Protein AF-A0A2M8KD51-F1 (afdb_monomer)

Solvent-accessible surface area (backbone atoms only — not comparable to full-atom values): 5975 Å² total; per-residue (Å²): 131,91,52,70,52,71,48,78,51,74,42,70,46,97,92,58,55,75,34,37,40,42,36,44,34,29,84,79,43,75,51,56,76,72,51,52,60,60,57,50,71,52,29,46,73,95,50,60,40,84,36,72,55,75,96,26,49,41,33,31,27,36,33,63,68,100,78,33,21,39,35,40,39,30,43,56,95,42,17,50,37,35,41,31,20,37,60,68,41,74,66,32,42,51,52,41,52,55,53,53,73,67,54,73,79,86,130

Secondary structure (DSSP, 8-state):
----EEEEEEEEETTEEEEEEEEEE-TT----HHHHHHHHTTB-GGG-EEEEETTEEEEEEEE-STT-EEEEEEEETTEEEEEEEES--HHHHHHHHHHHHH-----

Sequence (107 aa):
SEIAVNFYIEDGSAENPTYQLYVVFQPNRTITDDGLELIKKEIEPDTIKEATVGDYKGFEGLVVGPKARYQTLIIKEGKPLSFSTWPPTEENKAITDQILSTVSFDK

Foldseek 3Di:
DFDKDWDWDFDDDPVDTPKIKIKIWGPPDFDDPVNLVVVCVQFDVVFWDWDDQANWTHTWGWGDDPQTWTKDWTQDVRIIIIITMPDHDPVRVVVRVVVSVVDDDDD

Organism: NCBI:txid1974812

pLDDT: mean 85.51, std 9.19, range [48.62, 95.75]

Structure (mmCIF, N/CA/C/O backbone):
data_AF-A0A2M8KD51-F1
#
_entry.id   AF-A0A2M8KD51-F1
#
loop_
_atom_site.group_PDB
_atom_site.id
_atom_site.type_symbol
_atom_site.label_atom_id
_atom_site.label_alt_id
_atom_site.label_comp_id
_atom_site.label_asym_id
_atom_site.label_entity_id
_atom_site.label_seq_id
_atom_site.pdbx_PDB_ins_code
_atom_site.Ca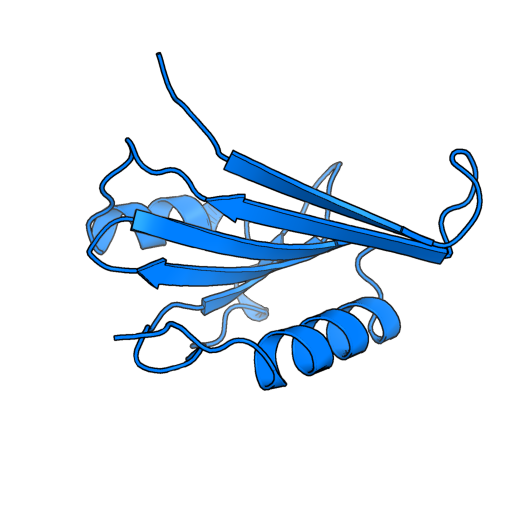rtn_x
_atom_site.Cartn_y
_atom_site.Cartn_z
_atom_site.occupancy
_atom_site.B_iso_or_equiv
_atom_site.auth_seq_id
_atom_site.auth_comp_id
_atom_site.auth_asym_id
_atom_site.auth_atom_id
_atom_site.pdbx_PDB_model_num
ATOM 1 N N . SER A 1 1 ? -10.321 21.198 7.013 1.00 48.62 1 SER A N 1
ATOM 2 C CA . SER A 1 1 ? -9.087 20.907 6.261 1.00 48.62 1 SER A CA 1
ATOM 3 C C . SER A 1 1 ? -8.776 19.433 6.422 1.00 48.62 1 SER A C 1
ATOM 5 O O . SER A 1 1 ? -8.874 18.916 7.532 1.00 48.62 1 SER A O 1
ATOM 7 N N . GLU A 1 2 ? -8.463 18.736 5.334 1.00 56.59 2 GLU A N 1
ATOM 8 C CA . GLU A 1 2 ? -7.929 17.376 5.425 1.00 56.59 2 GLU A CA 1
ATOM 9 C C . GLU A 1 2 ? -6.473 17.471 5.892 1.00 56.59 2 GLU A C 1
ATOM 11 O O . GLU A 1 2 ? -5.669 18.174 5.284 1.00 56.59 2 GLU A O 1
ATOM 16 N N . ILE A 1 3 ? -6.153 16.833 7.018 1.00 64.69 3 ILE A N 1
ATOM 17 C CA . ILE A 1 3 ? -4.776 16.707 7.501 1.00 64.69 3 ILE A CA 1
ATOM 18 C C . ILE A 1 3 ? -4.327 15.299 7.131 1.00 64.69 3 ILE A C 1
ATOM 20 O O . ILE A 1 3 ? -4.968 14.328 7.537 1.00 64.69 3 ILE A O 1
ATOM 24 N N . ALA A 1 4 ? -3.241 15.208 6.369 1.00 72.81 4 ALA A N 1
ATOM 25 C CA . ALA A 1 4 ? -2.512 13.974 6.127 1.00 72.81 4 ALA A CA 1
ATOM 26 C C . ALA A 1 4 ? -1.121 14.109 6.751 1.00 72.81 4 ALA A C 1
ATOM 28 O O . ALA A 1 4 ? -0.430 15.104 6.527 1.00 72.81 4 ALA A O 1
ATOM 29 N N . VAL A 1 5 ? -0.729 13.120 7.54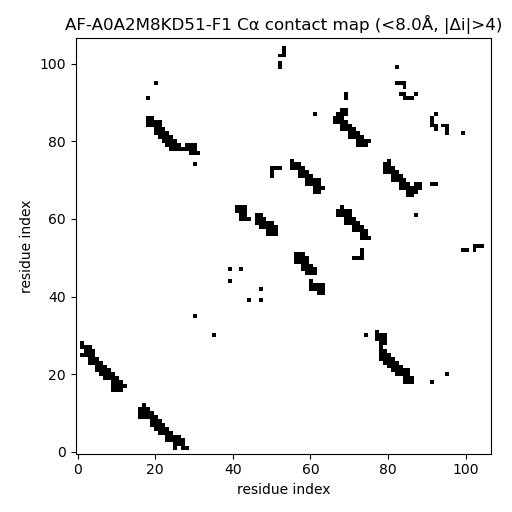9 1.00 79.06 5 VAL A N 1
ATOM 30 C CA . VAL A 1 5 ? 0.644 12.968 8.029 1.00 79.06 5 VAL A CA 1
ATOM 31 C C . VAL A 1 5 ? 1.359 12.080 7.023 1.00 79.06 5 VAL A C 1
ATOM 33 O O . VAL A 1 5 ? 0.943 10.943 6.803 1.00 79.06 5 VAL A O 1
ATOM 36 N N . ASN A 1 6 ? 2.408 12.614 6.401 1.00 80.81 6 ASN A N 1
ATOM 37 C CA . ASN A 1 6 ? 3.200 11.904 5.405 1.00 80.81 6 ASN A CA 1
ATOM 38 C C . ASN A 1 6 ? 4.613 11.694 5.945 1.00 80.81 6 ASN A C 1
ATOM 40 O O . ASN A 1 6 ? 5.269 12.665 6.320 1.00 80.81 6 ASN A O 1
ATOM 44 N N . PHE A 1 7 ? 5.083 10.451 5.945 1.00 82.19 7 PHE A N 1
ATOM 45 C CA . PHE A 1 7 ? 6.502 10.146 6.080 1.00 82.19 7 PHE A CA 1
ATOM 46 C C . PHE A 1 7 ? 7.060 9.835 4.699 1.00 82.19 7 PHE A C 1
ATOM 48 O O . PHE A 1 7 ? 6.443 9.102 3.921 1.00 82.19 7 PHE A O 1
ATOM 55 N N . TYR A 1 8 ? 8.211 10.427 4.409 1.00 82.44 8 TYR A N 1
ATOM 56 C CA . TYR A 1 8 ? 8.901 10.302 3.138 1.00 82.44 8 TYR A CA 1
ATOM 57 C C . TYR A 1 8 ? 10.353 9.926 3.396 1.00 82.44 8 TYR A C 1
ATOM 59 O O . TYR A 1 8 ? 11.028 10.592 4.183 1.00 82.44 8 TYR A O 1
ATOM 67 N N . ILE A 1 9 ? 10.807 8.855 2.752 1.00 79.62 9 ILE A N 1
ATOM 68 C CA . ILE A 1 9 ? 12.209 8.439 2.744 1.00 79.62 9 ILE A CA 1
ATOM 69 C C . ILE A 1 9 ? 12.586 8.197 1.291 1.00 79.62 9 ILE A C 1
ATOM 71 O O . ILE A 1 9 ? 11.858 7.517 0.573 1.00 79.62 9 ILE A O 1
ATOM 75 N N . GLU A 1 10 ? 13.714 8.744 0.864 1.00 83.00 10 GLU A N 1
ATOM 76 C CA . GLU A 1 10 ? 14.253 8.527 -0.473 1.00 83.00 10 GLU A CA 1
ATOM 77 C C . GLU A 1 10 ? 15.672 7.981 -0.396 1.00 83.00 10 GLU A C 1
ATOM 79 O O . GLU A 1 10 ? 16.440 8.339 0.499 1.00 83.00 10 GLU A O 1
ATOM 84 N N . ASP A 1 11 ? 16.000 7.127 -1.356 1.00 79.06 11 ASP A N 1
ATOM 85 C CA . ASP A 1 11 ? 17.366 6.744 -1.683 1.00 79.06 11 ASP A CA 1
ATOM 86 C C . ASP A 1 11 ? 17.617 7.019 -3.169 1.00 79.06 11 ASP A C 1
ATOM 88 O O . ASP A 1 11 ? 16.723 6.848 -4.002 1.00 79.06 11 ASP A O 1
ATOM 92 N N . GLY A 1 12 ? 18.833 7.441 -3.505 1.00 76.31 12 GLY A N 1
ATOM 93 C CA . GLY A 1 12 ? 19.203 7.899 -4.846 1.00 76.31 12 GLY A CA 1
ATOM 94 C C . GLY A 1 12 ? 19.073 9.415 -5.036 1.00 76.31 12 GLY A C 1
ATOM 95 O O . GLY A 1 12 ? 18.924 10.173 -4.078 1.00 76.31 12 GLY A O 1
ATOM 96 N N . SER A 1 13 ? 19.203 9.886 -6.280 1.00 74.50 13 SER A N 1
ATOM 97 C CA . SER A 1 13 ? 19.103 11.319 -6.585 1.00 74.50 13 SER A CA 1
ATOM 98 C C . SER A 1 13 ? 17.651 11.731 -6.823 1.00 74.50 13 SER A C 1
ATOM 100 O O . SER A 1 13 ? 16.830 10.923 -7.243 1.00 74.50 13 SER A O 1
ATOM 102 N N . ALA A 1 14 ? 17.328 13.013 -6.632 1.00 65.38 14 ALA A N 1
ATOM 103 C CA . ALA A 1 14 ? 15.977 13.525 -6.886 1.00 65.38 14 ALA A CA 1
ATOM 104 C C . ALA A 1 14 ? 15.500 13.302 -8.340 1.00 65.38 14 ALA A C 1
ATOM 106 O O . ALA A 1 14 ? 14.303 13.183 -8.589 1.00 65.38 14 ALA A O 1
ATOM 107 N N . GLU A 1 15 ? 16.434 13.244 -9.295 1.00 75.00 15 GLU A N 1
ATOM 108 C CA . GLU A 1 15 ? 16.158 13.023 -10.722 1.00 75.00 15 GLU A CA 1
ATOM 109 C C . GLU A 1 15 ? 16.112 11.531 -11.101 1.00 75.00 15 GLU A C 1
ATOM 111 O O . GLU A 1 15 ? 15.479 11.180 -12.092 1.00 75.00 15 GLU A O 1
ATOM 116 N N . ASN A 1 16 ? 16.766 10.663 -10.320 1.00 70.62 16 ASN A N 1
ATOM 117 C CA . ASN A 1 16 ? 16.804 9.208 -10.488 1.00 70.62 16 ASN A CA 1
ATOM 118 C C . ASN A 1 16 ? 16.836 8.534 -9.104 1.00 70.62 16 ASN A C 1
ATOM 120 O O . ASN A 1 16 ? 17.909 8.136 -8.629 1.00 70.62 16 ASN A O 1
ATOM 124 N N . PRO A 1 17 ? 15.682 8.428 -8.426 1.00 69.62 17 PRO A N 1
ATOM 125 C CA . PRO A 1 17 ? 15.617 7.755 -7.140 1.00 69.62 17 PRO A CA 1
ATOM 126 C C . PRO A 1 17 ? 15.785 6.247 -7.335 1.00 69.62 17 PRO A C 1
ATOM 128 O O . PRO A 1 17 ? 15.154 5.653 -8.211 1.00 69.62 17 PRO A O 1
ATOM 131 N N . THR A 1 18 ? 16.599 5.623 -6.485 1.00 76.75 18 THR A N 1
ATOM 132 C CA . THR A 1 18 ? 16.613 4.167 -6.306 1.00 76.75 18 THR A CA 1
ATOM 133 C C . THR A 1 18 ? 15.239 3.729 -5.810 1.00 76.75 18 THR A C 1
ATOM 135 O O . THR A 1 18 ? 14.624 2.823 -6.370 1.00 76.75 18 THR A O 1
ATO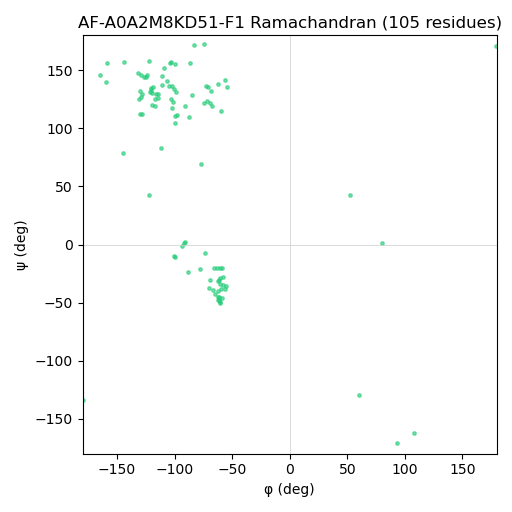M 138 N N . TYR A 1 19 ? 14.726 4.429 -4.793 1.00 76.25 19 TYR A N 1
ATOM 139 C CA . TYR A 1 19 ? 13.365 4.258 -4.318 1.00 76.25 19 TYR A CA 1
ATOM 140 C C . TYR A 1 19 ? 12.867 5.473 -3.532 1.00 76.25 19 TYR A C 1
ATOM 142 O O . TYR A 1 19 ? 13.640 6.230 -2.944 1.00 76.25 19 TYR A O 1
ATOM 150 N N . GLN A 1 20 ? 11.545 5.629 -3.494 1.00 84.50 20 GLN A N 1
ATOM 151 C CA . GLN A 1 20 ? 10.856 6.613 -2.661 1.00 84.50 20 GLN A CA 1
ATOM 152 C C . GLN A 1 20 ? 9.765 5.923 -1.846 1.00 84.50 20 GLN A C 1
ATOM 154 O O . GLN A 1 20 ? 8.776 5.454 -2.410 1.00 84.50 20 GLN A O 1
ATOM 159 N N . LEU A 1 21 ? 9.941 5.854 -0.528 1.00 85.38 21 LEU A N 1
ATOM 160 C CA . LEU A 1 21 ? 8.946 5.355 0.412 1.00 85.38 21 LEU A CA 1
ATOM 161 C C . LEU A 1 21 ? 7.979 6.473 0.792 1.00 85.38 21 LEU A C 1
ATOM 163 O O . LEU A 1 21 ? 8.378 7.525 1.294 1.00 85.38 21 LEU A O 1
ATOM 167 N N . TYR A 1 22 ? 6.695 6.176 0.656 1.00 86.88 22 TYR A N 1
ATOM 168 C CA . TYR A 1 22 ? 5.603 6.997 1.148 1.00 86.88 22 TYR A CA 1
ATOM 169 C C . TYR A 1 22 ? 4.816 6.233 2.206 1.00 86.88 22 TYR A C 1
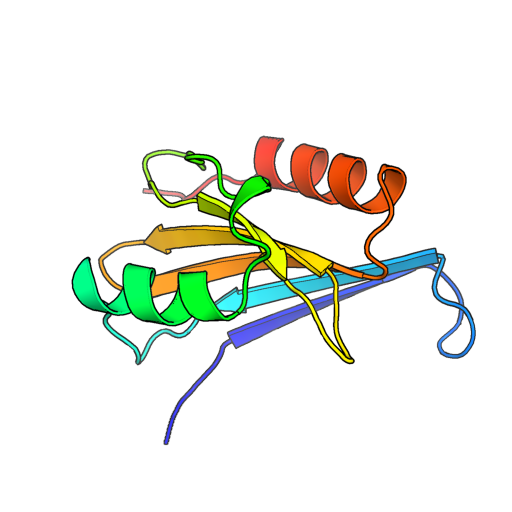ATOM 171 O O . TYR A 1 22 ? 4.294 5.146 1.941 1.00 86.88 22 TYR A O 1
ATOM 179 N N . VAL A 1 23 ? 4.674 6.840 3.383 1.00 87.31 23 VAL A N 1
ATOM 180 C CA . VAL A 1 23 ? 3.718 6.409 4.406 1.0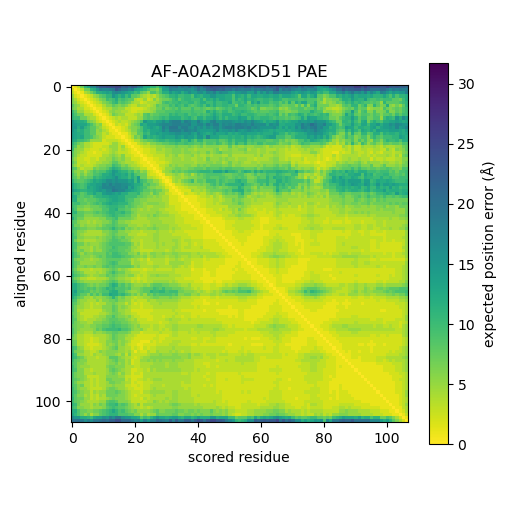0 87.31 23 VAL A CA 1
ATOM 181 C C . VAL A 1 23 ? 2.722 7.531 4.625 1.00 87.31 23 VAL A C 1
ATOM 183 O O . VAL A 1 23 ? 3.107 8.635 5.002 1.00 87.31 23 VAL A O 1
ATOM 186 N N . VAL A 1 24 ? 1.443 7.261 4.382 1.00 86.19 24 VAL A N 1
ATOM 187 C CA . VAL A 1 24 ? 0.378 8.267 4.450 1.00 86.19 24 VAL A CA 1
ATOM 188 C C . VAL A 1 24 ? -0.641 7.851 5.494 1.00 86.19 24 VAL A C 1
ATOM 190 O O . VAL A 1 24 ? -1.281 6.810 5.358 1.00 86.19 24 VAL A O 1
ATOM 193 N N . PHE A 1 25 ? -0.819 8.690 6.508 1.00 84.69 25 PHE A N 1
ATOM 194 C CA . PHE A 1 25 ? -1.838 8.546 7.539 1.00 84.69 25 PHE A CA 1
ATOM 195 C C . PHE A 1 25 ? -2.822 9.712 7.468 1.00 84.69 25 PHE A C 1
ATOM 197 O O . PHE A 1 25 ? -2.409 10.872 7.477 1.00 84.69 25 PHE A O 1
ATOM 204 N N . GLN A 1 26 ? -4.126 9.435 7.432 1.00 82.31 26 GLN A N 1
ATOM 205 C CA . GLN A 1 26 ? -5.154 10.485 7.378 1.00 82.31 26 GLN A CA 1
ATOM 206 C C . GLN A 1 26 ? -5.950 10.523 8.696 1.00 82.31 26 GLN A C 1
ATOM 208 O O . GLN A 1 26 ? -7.030 9.938 8.772 1.00 82.31 26 GLN A O 1
ATOM 213 N N . PRO A 1 27 ? -5.457 11.206 9.752 1.00 76.25 27 PRO A N 1
ATOM 214 C CA . PRO A 1 27 ? -6.055 11.167 11.092 1.00 76.25 27 PRO A CA 1
ATOM 215 C C . PRO A 1 27 ? -7.497 11.677 11.165 1.00 76.25 27 PRO A C 1
ATOM 217 O O . PRO A 1 27 ? -8.252 11.241 12.034 1.00 76.25 27 PRO A O 1
ATOM 220 N N . ASN A 1 28 ? -7.863 12.598 10.270 1.00 79.62 28 ASN A N 1
ATOM 221 C CA . ASN A 1 28 ? -9.183 13.232 10.235 1.00 79.62 28 ASN A CA 1
ATOM 222 C C . ASN A 1 28 ? -10.157 12.522 9.290 1.00 79.62 28 ASN A C 1
ATOM 224 O O . ASN A 1 28 ? -11.305 12.946 9.168 1.00 79.62 28 ASN A O 1
ATOM 228 N N . ARG A 1 29 ? -9.707 11.465 8.605 1.00 77.88 29 ARG A N 1
ATOM 229 C CA . ARG A 1 29 ? -10.554 10.659 7.738 1.00 77.88 29 ARG A CA 1
ATOM 230 C C . ARG A 1 29 ? -10.902 9.373 8.466 1.00 77.88 29 ARG A C 1
ATOM 232 O O . ARG A 1 29 ? -10.025 8.575 8.779 1.00 77.88 29 ARG A O 1
ATOM 239 N N . THR A 1 30 ? -12.191 9.184 8.714 1.00 82.19 30 THR A N 1
ATOM 240 C CA . THR A 1 30 ? -12.724 7.886 9.127 1.00 82.19 30 THR A CA 1
ATOM 241 C C . THR A 1 30 ? -13.303 7.213 7.893 1.00 82.19 30 THR A C 1
ATOM 243 O O . THR A 1 30 ? -14.029 7.854 7.134 1.00 82.19 30 THR A O 1
ATOM 246 N N . ILE A 1 31 ? -12.951 5.957 7.661 1.00 79.38 31 ILE A N 1
ATOM 247 C CA . ILE A 1 31 ? -13.415 5.184 6.516 1.00 79.38 31 ILE A CA 1
ATOM 248 C C . ILE A 1 31 ? -14.171 3.967 7.042 1.00 79.38 31 ILE A C 1
ATOM 250 O O . ILE A 1 31 ? -13.693 3.268 7.933 1.00 79.38 31 ILE A O 1
ATOM 254 N N . THR A 1 32 ? -15.367 3.755 6.501 1.00 73.00 32 THR A N 1
ATOM 255 C CA . THR A 1 32 ? -16.146 2.522 6.652 1.00 73.00 32 THR A CA 1
ATOM 256 C C . THR A 1 32 ? -15.675 1.478 5.638 1.00 73.00 32 THR A C 1
ATOM 258 O O . THR A 1 32 ? -14.928 1.801 4.716 1.00 73.00 32 THR A O 1
ATOM 261 N N . ASP A 1 33 ? -16.152 0.241 5.737 1.00 68.88 33 ASP A N 1
ATOM 262 C CA . ASP A 1 33 ? -15.846 -0.786 4.730 1.00 68.88 33 ASP A CA 1
ATOM 263 C C . ASP A 1 33 ? -16.233 -0.333 3.302 1.00 68.88 33 ASP A C 1
ATOM 265 O O . ASP A 1 33 ? -15.475 -0.534 2.357 1.00 68.88 33 ASP A O 1
ATOM 269 N N . ASP A 1 34 ? -17.324 0.424 3.141 1.00 73.00 34 ASP A N 1
ATOM 270 C CA . ASP A 1 34 ? -17.719 1.010 1.846 1.00 73.00 34 ASP A CA 1
ATOM 271 C C . ASP A 1 34 ? -16.677 1.989 1.275 1.00 73.00 34 ASP A C 1
ATOM 273 O O . ASP A 1 34 ? -16.528 2.143 0.060 1.00 73.00 34 ASP A O 1
ATOM 277 N N . GLY A 1 35 ? -15.937 2.680 2.142 1.00 73.62 35 GLY A N 1
ATOM 278 C CA . GLY A 1 35 ? -14.892 3.596 1.708 1.00 73.62 35 GLY A CA 1
ATOM 279 C C . GLY A 1 35 ? -13.597 2.888 1.294 1.00 73.62 35 GLY A C 1
ATOM 280 O O . GLY A 1 35 ? -12.848 3.462 0.504 1.00 73.62 35 GLY A O 1
ATOM 281 N N . LEU A 1 36 ? -13.351 1.647 1.740 1.00 76.25 36 LEU A N 1
ATOM 282 C CA . LEU A 1 36 ? -12.293 0.787 1.182 1.00 76.25 36 LEU A CA 1
ATOM 283 C C . LEU A 1 36 ? -12.596 0.423 -0.270 1.00 76.25 36 LEU A C 1
ATOM 285 O O . LEU A 1 36 ? -11.706 0.495 -1.116 1.00 76.25 36 LEU A O 1
ATOM 289 N N . GLU A 1 37 ? -13.852 0.092 -0.573 1.00 80.94 37 GLU A N 1
ATOM 290 C CA . GLU A 1 37 ? -14.284 -0.251 -1.932 1.00 80.94 37 GLU A CA 1
ATOM 291 C C . GLU A 1 37 ? -14.116 0.918 -2.910 1.00 80.94 37 GLU A C 1
ATOM 293 O O . GLU A 1 37 ? -13.797 0.717 -4.081 1.00 80.94 37 GLU A O 1
ATOM 298 N N . LEU A 1 38 ? -14.253 2.163 -2.439 1.00 79.81 38 LEU A N 1
ATOM 299 C CA . LEU A 1 38 ? -13.941 3.341 -3.253 1.00 79.81 38 LEU A CA 1
ATOM 300 C C . LEU A 1 38 ? -12.450 3.448 -3.581 1.00 79.81 38 LEU A C 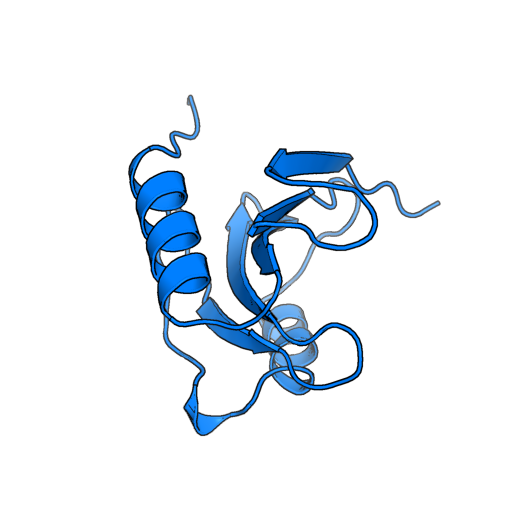1
ATOM 302 O O . LEU A 1 38 ? -12.117 3.813 -4.705 1.00 79.81 38 LEU A O 1
ATOM 306 N N . ILE A 1 39 ? -11.567 3.122 -2.636 1.00 81.56 39 ILE A N 1
ATOM 307 C CA . ILE A 1 39 ? -10.115 3.180 -2.856 1.00 81.56 39 ILE A CA 1
ATOM 308 C C . ILE A 1 39 ? -9.675 2.070 -3.817 1.00 81.56 39 ILE A C 1
ATOM 310 O O . ILE A 1 39 ? -8.844 2.308 -4.690 1.00 81.56 39 ILE A O 1
ATOM 314 N N . LYS A 1 40 ? -10.286 0.882 -3.729 1.00 86.88 40 LYS A N 1
ATOM 315 C CA . LYS A 1 40 ? -10.015 -0.236 -4.646 1.00 86.88 40 LYS A CA 1
ATOM 316 C C . LYS A 1 40 ? -10.282 0.096 -6.120 1.00 86.88 40 LYS A C 1
ATOM 318 O O . LYS A 1 40 ? -9.712 -0.556 -6.983 1.00 86.88 40 LYS A O 1
ATOM 323 N N . LYS A 1 41 ? -11.083 1.124 -6.435 1.00 86.94 41 LYS A N 1
ATOM 324 C CA . LYS A 1 41 ? -11.328 1.562 -7.826 1.00 86.94 41 LYS A CA 1
ATOM 325 C C . LYS A 1 41 ? -10.093 2.132 -8.524 1.00 86.94 41 LYS A C 1
ATOM 327 O O . LYS A 1 41 ? -10.082 2.202 -9.747 1.00 86.94 41 LYS A O 1
ATOM 332 N N . GLU A 1 42 ? -9.088 2.568 -7.768 1.00 87.38 42 GLU A N 1
ATOM 333 C CA . GLU A 1 42 ? -7.817 3.078 -8.306 1.00 87.38 42 GLU A CA 1
ATOM 334 C C . GLU A 1 42 ? -6.749 1.976 -8.441 1.00 87.38 42 GLU A C 1
ATOM 336 O O . GLU A 1 42 ? -5.617 2.247 -8.850 1.00 87.38 42 GLU A O 1
ATOM 341 N N . ILE A 1 43 ? -7.103 0.737 -8.087 1.00 93.00 43 ILE A N 1
ATOM 342 C CA . ILE A 1 43 ? -6.224 -0.430 -8.067 1.00 93.00 43 ILE A CA 1
ATOM 343 C C . ILE A 1 43 ? -6.566 -1.340 -9.244 1.00 93.00 43 ILE A C 1
ATOM 345 O O . ILE A 1 43 ? -7.738 -1.544 -9.554 1.00 93.00 43 ILE A O 1
ATOM 349 N N . GLU A 1 44 ? -5.546 -1.918 -9.876 1.00 94.94 44 GLU A N 1
ATOM 350 C CA . GLU A 1 44 ? -5.727 -2.975 -10.869 1.00 94.94 44 GLU A CA 1
ATOM 351 C C . GLU A 1 44 ? -6.441 -4.174 -10.209 1.00 94.94 44 GLU A C 1
ATOM 353 O O . GLU A 1 44 ? -5.858 -4.784 -9.301 1.00 94.94 44 GLU A O 1
ATOM 358 N N . PRO A 1 45 ? -7.679 -4.527 -10.613 1.00 93.38 45 PRO A N 1
ATOM 359 C CA . PRO A 1 45 ? -8.527 -5.451 -9.857 1.00 93.38 45 PRO A CA 1
ATOM 360 C C . PRO A 1 45 ? -7.892 -6.818 -9.597 1.00 93.38 45 PRO A C 1
ATOM 362 O O . PRO A 1 45 ? -8.005 -7.349 -8.493 1.00 93.38 45 PRO A O 1
ATOM 365 N N . ASP A 1 46 ? -7.154 -7.344 -10.575 1.00 95.75 46 ASP A N 1
ATOM 366 C CA . ASP A 1 46 ? -6.527 -8.670 -10.505 1.00 95.75 46 ASP A CA 1
ATOM 367 C C . ASP A 1 46 ? -5.311 -8.720 -9.562 1.00 95.75 46 ASP A C 1
ATOM 369 O O . ASP A 1 46 ? -4.758 -9.787 -9.290 1.00 95.75 46 ASP A O 1
ATOM 373 N N . THR A 1 47 ? -4.885 -7.567 -9.043 1.00 94.94 47 THR A N 1
ATOM 374 C CA . THR A 1 47 ? -3.763 -7.461 -8.102 1.00 94.94 47 THR A CA 1
ATOM 375 C C . THR A 1 47 ? -4.202 -7.319 -6.650 1.00 94.94 47 THR A C 1
ATOM 377 O O . THR A 1 47 ? -3.356 -7.417 -5.761 1.00 94.94 47 THR A O 1
ATOM 380 N N . ILE A 1 48 ? -5.499 -7.102 -6.397 1.00 95.44 48 ILE A N 1
ATOM 381 C CA . ILE A 1 48 ? -6.028 -6.878 -5.051 1.00 95.44 48 ILE A CA 1
ATOM 382 C C . ILE A 1 48 ? -5.935 -8.173 -4.241 1.00 95.44 48 ILE A C 1
ATOM 384 O O . ILE A 1 48 ? -6.532 -9.190 -4.594 1.00 95.44 48 ILE A O 1
ATOM 388 N N . LYS A 1 49 ? -5.232 -8.119 -3.109 1.00 95.06 49 LYS A N 1
ATOM 389 C CA . LYS A 1 49 ? -5.149 -9.213 -2.133 1.00 95.06 49 LYS A CA 1
ATOM 390 C C . LYS A 1 49 ? -5.390 -8.683 -0.732 1.00 95.06 49 LYS A C 1
ATOM 392 O O . LYS A 1 49 ? -5.035 -7.549 -0.429 1.00 95.06 49 LYS A O 1
ATOM 397 N N . GLU A 1 50 ? -5.986 -9.496 0.134 1.00 93.62 50 GLU A N 1
ATOM 398 C CA . GLU A 1 50 ? -6.100 -9.143 1.550 1.00 93.62 50 GLU A CA 1
ATOM 399 C C . GLU A 1 50 ? -4.709 -9.003 2.177 1.00 93.62 50 GLU A C 1
ATOM 401 O O . GLU A 1 50 ? -3.819 -9.816 1.929 1.00 93.62 50 GLU A O 1
ATOM 406 N N . ALA A 1 51 ? -4.537 -7.980 3.011 1.00 92.69 51 ALA A N 1
ATOM 407 C CA . ALA A 1 51 ? -3.297 -7.723 3.727 1.00 92.69 51 ALA A CA 1
ATOM 408 C C . ALA A 1 51 ? -3.572 -7.530 5.218 1.00 92.69 51 ALA A C 1
ATOM 410 O O . ALA A 1 51 ? -4.605 -6.986 5.619 1.00 92.69 51 ALA A O 1
ATOM 411 N N . THR A 1 52 ? -2.625 -7.972 6.043 1.00 92.38 52 THR A N 1
ATOM 412 C CA . THR A 1 52 ? -2.632 -7.757 7.493 1.00 92.38 52 THR A CA 1
ATOM 413 C C . THR A 1 52 ? -1.290 -7.170 7.908 1.00 92.38 52 THR A C 1
ATOM 415 O O . THR A 1 52 ? -0.249 -7.708 7.541 1.00 92.38 52 THR A O 1
ATOM 418 N N . VAL A 1 53 ? -1.313 -6.075 8.668 1.00 91.06 53 VAL A N 1
ATOM 419 C CA . VAL A 1 53 ? -0.115 -5.436 9.234 1.00 91.06 53 VAL A CA 1
ATOM 420 C C . VAL A 1 53 ? -0.369 -5.218 10.724 1.00 91.06 53 VAL A C 1
ATOM 422 O O . VAL A 1 53 ? -1.253 -4.447 11.107 1.00 91.06 53 VAL A O 1
ATOM 425 N N . GLY A 1 54 ? 0.370 -5.932 11.576 1.00 89.25 54 GLY A N 1
ATOM 426 C CA . GLY A 1 54 ? 0.019 -6.064 12.993 1.00 89.25 54 GLY A CA 1
ATOM 427 C C . GLY A 1 54 ? -1.365 -6.706 13.162 1.00 89.25 54 GLY A C 1
ATOM 428 O O . GLY A 1 54 ? -1.650 -7.724 12.538 1.00 89.25 54 GLY A O 1
ATOM 429 N N . ASP A 1 55 ? -2.238 -6.082 13.957 1.00 89.88 55 ASP A N 1
ATOM 430 C CA . ASP A 1 55 ? -3.629 -6.526 14.166 1.00 89.88 55 ASP A CA 1
ATOM 431 C C . ASP A 1 55 ? -4.630 -5.892 13.172 1.00 89.88 55 ASP A C 1
ATOM 433 O O . ASP A 1 55 ? -5.840 -6.119 13.261 1.00 89.88 55 ASP A O 1
ATOM 437 N N . TYR A 1 56 ? -4.153 -5.075 12.226 1.00 91.62 56 TYR A N 1
ATOM 438 C CA . TYR A 1 56 ? -5.005 -4.295 11.328 1.00 91.62 56 TYR A CA 1
ATOM 439 C C . TYR A 1 56 ? -5.095 -4.918 9.940 1.00 91.62 56 TYR A C 1
ATOM 441 O O . TYR A 1 56 ? -4.096 -5.331 9.350 1.00 91.62 56 TYR A O 1
ATOM 449 N N . LYS A 1 57 ? -6.317 -4.939 9.406 1.00 91.06 57 LYS A N 1
ATOM 450 C CA . LYS A 1 57 ? -6.640 -5.510 8.098 1.00 91.06 57 LYS A CA 1
ATOM 451 C C . LYS A 1 57 ? -6.763 -4.436 7.026 1.00 91.06 57 LYS A C 1
ATOM 453 O O . LYS A 1 57 ? -7.105 -3.283 7.304 1.00 91.06 57 LYS A O 1
ATOM 458 N N . GLY A 1 58 ? -6.548 -4.856 5.790 1.00 91.88 58 GLY A N 1
ATOM 459 C CA . GLY A 1 58 ? -6.851 -4.092 4.594 1.00 91.88 58 GLY A CA 1
ATOM 460 C C . GLY A 1 58 ? -6.478 -4.879 3.345 1.00 91.88 58 GLY A C 1
ATOM 461 O O . GLY A 1 58 ? -6.810 -6.060 3.250 1.00 91.88 58 GLY A O 1
ATOM 462 N N . PHE A 1 59 ? -5.811 -4.241 2.388 1.00 93.81 59 PHE A N 1
ATOM 463 C CA . PHE A 1 59 ? -5.429 -4.880 1.130 1.00 93.81 59 PHE A CA 1
ATOM 464 C C . PHE A 1 59 ? -4.065 -4.406 0.621 1.00 93.81 59 PHE A C 1
ATOM 466 O O . PHE A 1 59 ? -3.617 -3.303 0.941 1.00 93.81 59 PHE A O 1
ATOM 473 N N . GLU A 1 60 ? -3.435 -5.232 -0.208 1.00 95.25 60 GLU A N 1
ATOM 474 C CA . GLU A 1 60 ? -2.357 -4.832 -1.111 1.00 95.25 60 GLU A CA 1
ATOM 475 C C . GLU A 1 60 ? -2.839 -4.849 -2.568 1.00 95.25 60 GLU A C 1
ATOM 477 O O . GLU A 1 60 ? -3.757 -5.594 -2.916 1.00 95.25 60 GLU A O 1
ATOM 482 N N . GLY A 1 61 ? -2.238 -4.018 -3.420 1.00 95.44 61 GLY A N 1
ATOM 483 C CA . GLY A 1 61 ? -2.503 -4.020 -4.857 1.00 95.44 61 GLY A CA 1
ATOM 484 C C . GLY A 1 61 ? -1.706 -2.969 -5.628 1.00 95.44 61 GLY A C 1
ATOM 485 O O . GLY A 1 61 ? -1.037 -2.112 -5.045 1.00 95.44 61 GLY A O 1
ATOM 486 N N . LEU A 1 62 ? -1.761 -3.046 -6.956 1.00 95.50 62 LEU A N 1
ATOM 487 C CA . LEU A 1 62 ? -1.113 -2.104 -7.864 1.00 95.50 62 LEU A CA 1
ATOM 488 C C . LEU A 1 62 ? -2.040 -0.920 -8.151 1.00 95.50 62 LEU A C 1
ATOM 490 O O . LEU A 1 62 ? -3.024 -1.054 -8.872 1.00 95.50 62 LEU A O 1
ATOM 494 N N . VAL A 1 63 ? -1.698 0.258 -7.635 1.00 93.25 63 VAL A N 1
ATOM 495 C CA . VAL A 1 63 ? -2.321 1.515 -8.070 1.00 93.25 63 VAL A CA 1
ATOM 496 C C . VAL A 1 63 ? -1.885 1.792 -9.507 1.00 93.25 63 VAL A C 1
ATOM 498 O O . VAL A 1 63 ? -0.687 1.744 -9.796 1.00 93.25 63 VAL A O 1
ATOM 501 N N . VAL A 1 64 ? -2.822 2.132 -10.391 1.00 87.69 64 VAL A N 1
ATOM 502 C CA . VAL A 1 64 ? -2.549 2.453 -11.805 1.00 87.69 64 VAL A CA 1
ATOM 503 C C . VAL A 1 64 ? -2.582 3.966 -12.074 1.00 87.69 64 VAL A C 1
ATOM 505 O O . VAL A 1 64 ? -3.183 4.737 -11.329 1.00 87.69 64 VAL A O 1
ATOM 508 N N . GLY A 1 65 ? -1.914 4.425 -13.140 1.00 85.38 65 GLY A N 1
ATOM 509 C CA . GLY A 1 65 ? -1.883 5.837 -13.559 1.00 85.38 65 GLY A CA 1
ATOM 510 C C . GLY A 1 65 ? -0.541 6.555 -13.324 1.00 85.38 65 GLY A C 1
ATOM 511 O O . GLY A 1 65 ? 0.485 5.904 -13.132 1.00 85.38 65 GLY A O 1
ATOM 512 N N . PRO A 1 66 ? -0.506 7.906 -13.335 1.00 80.62 66 PRO A N 1
ATOM 513 C CA . PRO A 1 66 ? 0.742 8.688 -13.315 1.00 80.62 66 PRO A CA 1
ATOM 514 C C . PRO A 1 66 ? 1.636 8.481 -12.084 1.00 80.62 66 PRO A C 1
ATOM 516 O O . PRO A 1 66 ? 2.822 8.791 -12.124 1.00 80.62 66 PRO A O 1
ATOM 519 N N . LYS A 1 67 ? 1.073 7.976 -10.981 1.00 83.00 67 LYS A N 1
ATOM 520 C CA . LYS A 1 67 ? 1.793 7.631 -9.745 1.00 83.00 67 LYS A CA 1
ATOM 521 C C . LYS A 1 67 ? 1.599 6.158 -9.390 1.00 83.00 67 LYS A C 1
ATOM 523 O O . LYS A 1 67 ? 1.318 5.837 -8.231 1.00 83.00 67 LYS A O 1
ATOM 528 N N . ALA A 1 68 ? 1.676 5.293 -10.401 1.00 90.44 68 ALA A N 1
ATOM 529 C CA . ALA A 1 68 ? 1.542 3.858 -10.217 1.00 90.44 68 ALA A CA 1
ATOM 530 C C . ALA A 1 68 ? 2.534 3.349 -9.164 1.00 90.44 68 ALA A C 1
ATOM 532 O O . ALA A 1 68 ? 3.683 3.788 -9.132 1.00 90.44 68 ALA A O 1
ATOM 533 N N . ARG A 1 69 ? 2.070 2.486 -8.262 1.00 93.00 69 ARG A N 1
ATOM 534 C CA . ARG A 1 69 ? 2.841 1.971 -7.119 1.00 93.00 69 ARG A CA 1
ATOM 535 C C . ARG A 1 69 ? 2.146 0.748 -6.546 1.00 93.00 69 ARG A C 1
ATOM 537 O O . ARG A 1 69 ? 0.916 0.710 -6.511 1.00 93.00 69 ARG A O 1
ATOM 544 N N . TYR A 1 70 ? 2.920 -0.209 -6.051 1.00 94.75 70 TYR A N 1
ATOM 545 C CA . TYR A 1 70 ? 2.368 -1.221 -5.162 1.00 94.75 70 TYR A CA 1
ATOM 546 C C . TYR A 1 70 ? 2.063 -0.556 -3.821 1.00 94.75 70 TYR A C 1
ATOM 548 O O . TYR A 1 70 ? 2.930 0.080 -3.222 1.00 94.75 70 TYR A O 1
ATOM 556 N N . GLN A 1 71 ? 0.812 -0.645 -3.386 1.00 95.19 71 GLN A N 1
ATOM 557 C CA . GLN A 1 71 ? 0.339 -0.042 -2.151 1.00 95.19 71 GLN A CA 1
ATOM 558 C C . GLN A 1 71 ? -0.201 -1.132 -1.239 1.00 95.19 71 GLN A C 1
ATOM 560 O O . GLN A 1 71 ? -1.007 -1.949 -1.669 1.00 95.19 71 GLN A O 1
ATOM 565 N N . THR A 1 72 ? 0.196 -1.089 0.029 1.00 95.62 72 THR A N 1
ATOM 566 C CA . THR A 1 72 ? -0.531 -1.749 1.115 1.00 95.62 72 THR A CA 1
ATOM 567 C C . THR A 1 72 ? -1.294 -0.688 1.885 1.00 95.62 72 THR A C 1
ATOM 569 O O . THR A 1 72 ? -0.701 0.293 2.334 1.00 95.62 72 THR A O 1
ATOM 572 N N . LEU A 1 73 ? -2.602 -0.864 2.038 1.00 94.12 73 LEU A N 1
ATOM 573 C CA . LEU A 1 73 ? -3.455 -0.000 2.842 1.00 94.12 73 LEU A CA 1
ATOM 574 C C . LEU A 1 73 ? -4.132 -0.828 3.925 1.00 94.12 73 LEU A C 1
ATOM 576 O O . LEU A 1 73 ? -4.731 -1.856 3.632 1.00 94.12 73 LEU A O 1
ATOM 580 N N . ILE A 1 74 ? -4.081 -0.342 5.161 1.00 92.69 74 ILE A N 1
ATOM 581 C CA . ILE A 1 74 ? -4.797 -0.906 6.307 1.00 92.69 74 ILE A CA 1
ATOM 582 C C . ILE A 1 74 ? -5.719 0.137 6.936 1.00 92.69 74 ILE A C 1
ATOM 584 O O . ILE A 1 74 ? -5.499 1.346 6.808 1.00 92.69 74 ILE A O 1
ATOM 588 N N . ILE A 1 75 ? -6.738 -0.335 7.654 1.00 89.88 75 ILE A N 1
ATOM 589 C CA . ILE A 1 75 ? -7.560 0.507 8.524 1.00 89.88 75 ILE A CA 1
ATOM 590 C C . ILE A 1 75 ? -7.090 0.349 9.969 1.00 89.88 75 ILE A C 1
ATOM 592 O O . ILE A 1 75 ? -7.340 -0.673 10.606 1.00 89.88 75 ILE A O 1
ATOM 596 N N . LYS A 1 76 ? -6.480 1.403 10.514 1.00 88.81 76 LYS A N 1
ATOM 597 C CA . LYS A 1 76 ? -6.147 1.518 11.936 1.00 88.81 76 LYS A CA 1
ATOM 598 C C . LYS A 1 76 ? -7.208 2.346 12.650 1.00 88.81 76 LYS A C 1
ATOM 600 O O . LYS A 1 76 ? -7.289 3.547 12.417 1.00 88.81 76 LYS A O 1
ATOM 605 N N . GLU A 1 77 ? -8.009 1.728 13.521 1.00 88.06 77 GLU A N 1
ATOM 606 C CA . GLU A 1 77 ? -9.038 2.429 14.323 1.00 88.06 77 GLU A CA 1
ATOM 607 C C . GLU A 1 77 ? -9.978 3.299 13.461 1.00 88.06 77 GLU A C 1
ATOM 609 O O . GLU A 1 77 ? -10.271 4.452 13.778 1.00 88.06 77 GLU A O 1
ATOM 614 N N . GLY A 1 78 ? -10.402 2.768 12.311 1.00 87.25 78 GLY A N 1
ATOM 615 C CA . GLY A 1 78 ? -11.238 3.484 11.343 1.00 87.25 78 GLY A CA 1
ATOM 616 C C . GLY A 1 78 ? -10.486 4.462 10.433 1.00 87.25 78 GLY A C 1
ATOM 617 O O . GLY A 1 78 ? -11.119 5.103 9.603 1.00 87.25 78 GLY A O 1
ATOM 618 N N . LYS A 1 79 ? -9.158 4.589 10.542 1.00 89.06 79 LYS A N 1
ATOM 619 C CA . LYS A 1 79 ? -8.349 5.554 9.777 1.00 89.06 79 LYS A CA 1
ATOM 620 C C . LYS A 1 79 ? -7.453 4.844 8.759 1.00 89.06 79 LYS A C 1
ATOM 622 O O . LYS A 1 79 ? -6.826 3.844 9.110 1.00 89.06 79 LYS A O 1
ATOM 627 N N . PRO A 1 80 ? -7.336 5.352 7.520 1.00 90.12 80 PRO A N 1
ATOM 628 C CA . PRO A 1 80 ? -6.465 4.752 6.524 1.00 90.12 80 PRO A CA 1
ATOM 629 C C . PRO A 1 80 ? -5.006 5.032 6.868 1.00 90.12 80 PRO A C 1
ATOM 631 O O . PRO A 1 80 ? -4.616 6.167 7.171 1.00 90.12 80 PRO A O 1
ATOM 634 N N . LEU A 1 81 ? -4.198 3.995 6.740 1.00 91.94 81 LEU A 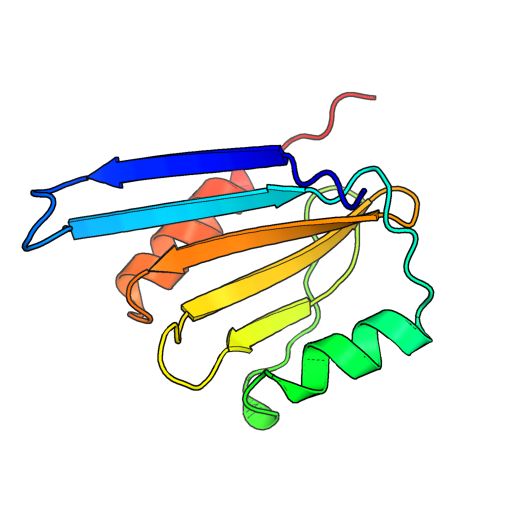N 1
ATOM 635 C CA . LEU A 1 81 ? -2.754 4.086 6.739 1.00 91.94 81 LEU A CA 1
ATOM 636 C C . LEU A 1 81 ? -2.246 3.293 5.544 1.00 91.94 81 LEU A C 1
ATOM 638 O O . LEU A 1 81 ? -2.584 2.119 5.401 1.00 91.94 81 LEU A O 1
ATOM 642 N N . SER A 1 82 ? -1.458 3.930 4.682 1.00 93.12 82 SER A N 1
ATOM 643 C CA . SER A 1 82 ? -0.904 3.258 3.512 1.00 93.12 82 SER A CA 1
ATOM 644 C C . SER A 1 82 ? 0.601 3.376 3.412 1.00 93.12 82 SER A C 1
ATOM 646 O O . SER A 1 82 ? 1.147 4.444 3.680 1.00 93.12 82 SER A O 1
ATOM 648 N N . PHE A 1 83 ? 1.219 2.306 2.929 1.00 94.88 83 PHE A N 1
ATOM 649 C CA . PHE A 1 83 ? 2.642 2.168 2.663 1.00 94.88 83 PHE A CA 1
ATOM 650 C C . PHE A 1 83 ? 2.831 1.854 1.183 1.00 94.88 83 PHE A C 1
ATOM 652 O O . PHE A 1 83 ? 2.118 1.016 0.626 1.00 94.88 83 PHE A O 1
ATOM 659 N N . SER A 1 84 ? 3.777 2.526 0.540 1.00 94.25 84 SER A N 1
ATOM 660 C CA . SER A 1 84 ? 4.141 2.231 -0.843 1.00 94.25 84 SER A CA 1
ATOM 661 C C . SER A 1 84 ? 5.522 2.762 -1.161 1.00 94.25 84 SER A C 1
ATOM 663 O O . SER A 1 84 ? 5.824 3.908 -0.818 1.00 94.25 84 SER A O 1
ATOM 665 N N . THR A 1 85 ? 6.289 1.984 -1.909 1.00 91.69 85 THR A N 1
ATOM 666 C CA . THR A 1 85 ? 7.538 2.433 -2.513 1.00 91.69 85 THR A CA 1
ATOM 667 C C . THR A 1 85 ? 7.341 2.664 -4.015 1.00 91.69 85 THR A C 1
ATOM 669 O O . THR A 1 85 ? 6.676 1.878 -4.691 1.00 91.69 85 THR A O 1
ATOM 672 N N . TRP A 1 86 ? 7.879 3.764 -4.542 1.00 88.69 86 TRP A N 1
ATOM 673 C CA . TRP A 1 86 ? 7.834 4.130 -5.963 1.00 88.69 86 TRP A CA 1
ATOM 674 C C . TRP A 1 86 ? 9.232 4.039 -6.590 1.00 88.69 86 TRP A C 1
ATOM 676 O O . TRP A 1 86 ? 10.194 4.395 -5.900 1.00 88.69 86 TRP A O 1
ATOM 686 N N . PRO A 1 87 ? 9.379 3.638 -7.875 1.00 90.62 87 PRO A N 1
ATOM 687 C CA . PRO A 1 87 ? 8.364 3.189 -8.863 1.00 90.62 87 PRO A CA 1
ATOM 688 C C . PRO A 1 87 ? 7.803 1.760 -8.636 1.00 90.62 87 PRO A C 1
ATOM 690 O O . PRO A 1 87 ? 8.323 1.055 -7.773 1.00 90.62 87 PRO A O 1
ATOM 693 N N . PRO A 1 88 ? 6.759 1.302 -9.377 1.00 91.06 88 PRO A N 1
ATOM 694 C CA . PRO A 1 88 ? 6.108 -0.004 -9.178 1.00 91.06 88 PRO A CA 1
ATOM 695 C C . PRO A 1 88 ? 6.950 -1.158 -9.748 1.00 91.06 88 PRO A C 1
ATOM 697 O O . PRO A 1 88 ? 6.602 -1.769 -10.755 1.00 91.06 88 PRO A O 1
ATOM 700 N N . THR A 1 89 ? 8.086 -1.439 -9.119 1.00 92.31 89 THR A N 1
ATOM 701 C CA . THR A 1 89 ? 8.950 -2.581 -9.443 1.00 92.31 89 THR A CA 1
ATOM 702 C C . THR A 1 89 ? 8.782 -3.682 -8.398 1.00 92.31 89 THR A C 1
ATOM 704 O O . THR A 1 89 ? 8.420 -3.410 -7.252 1.00 92.31 89 THR A O 1
ATOM 707 N N . GLU A 1 90 ? 9.082 -4.930 -8.768 1.00 91.38 90 GLU A N 1
ATOM 708 C CA . GLU A 1 90 ? 9.084 -6.054 -7.816 1.00 91.38 90 GLU A CA 1
ATOM 709 C C . GLU A 1 90 ? 10.094 -5.842 -6.678 1.00 91.38 90 GLU A C 1
ATOM 711 O O . GLU A 1 90 ? 9.830 -6.199 -5.533 1.00 91.38 90 GLU A O 1
ATOM 716 N N . GLU A 1 91 ? 11.226 -5.195 -6.967 1.00 91.12 91 GLU A N 1
ATOM 717 C CA . GLU A 1 91 ? 12.219 -4.810 -5.959 1.00 91.12 91 GLU A CA 1
ATOM 718 C C . GLU A 1 91 ? 11.634 -3.830 -4.932 1.00 91.12 91 GLU A C 1
ATOM 720 O O . GLU A 1 91 ? 11.728 -4.056 -3.726 1.00 91.12 91 GLU A O 1
ATOM 725 N N . ASN A 1 92 ? 10.939 -2.787 -5.389 1.00 90.56 92 ASN A N 1
ATOM 726 C CA . ASN A 1 92 ? 10.306 -1.813 -4.500 1.00 90.56 92 ASN A CA 1
ATOM 727 C C . ASN A 1 92 ? 9.119 -2.399 -3.732 1.00 90.56 92 ASN A C 1
ATOM 729 O O . ASN A 1 92 ? 8.872 -2.009 -2.583 1.00 90.56 92 ASN A O 1
ATOM 733 N N . LYS A 1 93 ? 8.407 -3.368 -4.321 1.00 92.00 93 LYS A N 1
ATOM 734 C CA . LYS A 1 93 ? 7.428 -4.166 -3.580 1.00 92.00 93 LYS A CA 1
ATOM 735 C C . LYS A 1 93 ? 8.113 -4.929 -2.445 1.00 92.00 93 LYS A C 1
ATOM 737 O O . LYS A 1 93 ? 7.687 -4.800 -1.304 1.00 92.00 93 LYS A O 1
ATOM 742 N N . ALA A 1 94 ? 9.207 -5.638 -2.726 1.00 91.81 94 ALA A N 1
ATOM 743 C CA . ALA A 1 94 ? 9.950 -6.386 -1.713 1.00 91.81 94 ALA A CA 1
ATOM 744 C C . ALA A 1 94 ? 10.490 -5.482 -0.587 1.00 91.81 94 ALA A C 1
ATOM 746 O O . ALA A 1 94 ? 10.429 -5.863 0.580 1.00 91.81 94 ALA A O 1
ATOM 747 N N . ILE A 1 95 ? 10.955 -4.268 -0.906 1.00 90.69 95 ILE A N 1
ATOM 748 C CA . ILE A 1 95 ? 11.339 -3.259 0.097 1.00 90.69 95 ILE A CA 1
ATOM 749 C C . ILE A 1 95 ? 10.136 -2.871 0.968 1.00 90.69 95 ILE A C 1
ATOM 751 O O . ILE A 1 95 ? 10.249 -2.823 2.193 1.00 90.69 95 ILE A O 1
ATOM 755 N N . THR A 1 96 ? 8.971 -2.629 0.357 1.00 91.50 96 THR A N 1
ATOM 756 C CA . THR A 1 96 ? 7.733 -2.328 1.096 1.00 91.50 96 THR A CA 1
ATOM 757 C C . THR A 1 96 ? 7.372 -3.478 2.040 1.00 91.50 96 THR A C 1
ATOM 759 O O . THR A 1 96 ? 7.111 -3.239 3.217 1.00 91.50 96 THR A O 1
ATOM 762 N N . ASP A 1 97 ? 7.430 -4.723 1.562 1.00 91.94 97 ASP A N 1
ATOM 763 C CA . ASP A 1 97 ? 7.126 -5.924 2.348 1.00 91.94 97 ASP A CA 1
ATOM 764 C C . ASP A 1 97 ? 8.104 -6.084 3.534 1.00 91.94 97 ASP A C 1
ATOM 766 O O . ASP A 1 97 ? 7.689 -6.390 4.655 1.00 91.94 97 ASP A O 1
ATOM 770 N N . GLN A 1 98 ? 9.398 -5.801 3.330 1.00 91.38 98 GLN A N 1
ATOM 771 C CA . GLN A 1 98 ? 10.397 -5.782 4.406 1.00 91.38 98 GLN A CA 1
ATOM 772 C C . GLN A 1 98 ? 10.085 -4.715 5.458 1.00 91.38 98 GLN A C 1
ATOM 774 O O . GLN A 1 98 ? 10.121 -5.013 6.651 1.00 91.38 98 GLN A O 1
ATOM 779 N N . ILE A 1 99 ? 9.731 -3.495 5.047 1.00 89.75 99 ILE A N 1
ATOM 780 C CA . ILE A 1 99 ? 9.348 -2.421 5.975 1.00 89.75 99 ILE A CA 1
ATOM 781 C C . ILE A 1 99 ? 8.129 -2.846 6.791 1.00 89.75 99 ILE A C 1
ATOM 783 O O . ILE A 1 99 ? 8.163 -2.773 8.018 1.00 89.75 99 ILE A O 1
ATOM 787 N N . LEU A 1 100 ? 7.084 -3.348 6.129 1.00 91.81 100 LEU A N 1
ATOM 788 C CA . LEU A 1 100 ? 5.858 -3.818 6.775 1.00 91.81 100 LEU A CA 1
ATOM 789 C C . LEU A 1 100 ? 6.132 -4.926 7.801 1.00 91.81 100 LEU A C 1
ATOM 791 O O . LEU A 1 100 ? 5.500 -4.931 8.853 1.00 91.81 100 LEU A O 1
ATOM 795 N N . SER A 1 101 ? 7.115 -5.800 7.553 1.00 89.81 101 SER A N 1
ATOM 796 C CA . SER A 1 101 ? 7.530 -6.838 8.512 1.00 89.81 101 SER A CA 1
ATOM 797 C C . SER A 1 101 ? 8.107 -6.286 9.825 1.00 89.81 101 SER A C 1
ATOM 799 O O . SER A 1 101 ? 8.123 -6.987 10.835 1.00 89.81 101 SER A O 1
ATOM 801 N N . THR A 1 102 ? 8.556 -5.026 9.824 1.00 88.88 102 THR A N 1
ATOM 802 C CA . THR A 1 102 ? 9.086 -4.326 11.006 1.00 88.88 102 THR A CA 1
ATOM 803 C C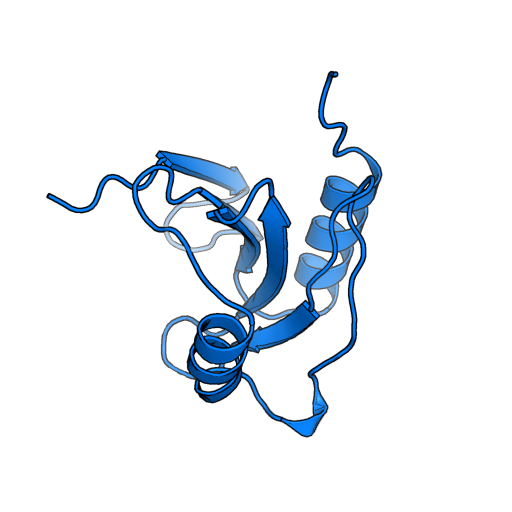 . THR A 1 102 ? 8.080 -3.384 11.661 1.00 88.88 102 THR A C 1
ATOM 805 O O . THR A 1 102 ? 8.338 -2.883 12.757 1.00 88.88 102 THR A O 1
ATOM 808 N N . VAL A 1 103 ? 6.940 -3.122 11.013 1.00 88.69 103 VAL A N 1
ATOM 809 C CA . VAL A 1 103 ? 5.922 -2.219 11.550 1.00 88.69 103 VAL A CA 1
ATOM 810 C C . VAL A 1 103 ? 5.304 -2.848 12.794 1.00 88.69 103 VAL A C 1
ATOM 812 O O . VAL A 1 103 ? 4.671 -3.900 12.739 1.00 88.69 103 VAL A O 1
ATOM 815 N N . SER A 1 104 ? 5.446 -2.148 13.914 1.00 86.50 104 SER A N 1
ATOM 816 C CA . SER A 1 104 ? 4.743 -2.425 15.159 1.00 86.50 104 SER A CA 1
ATOM 817 C C . SER A 1 104 ? 3.896 -1.215 15.515 1.00 86.50 104 SER A C 1
ATOM 819 O O . SER A 1 104 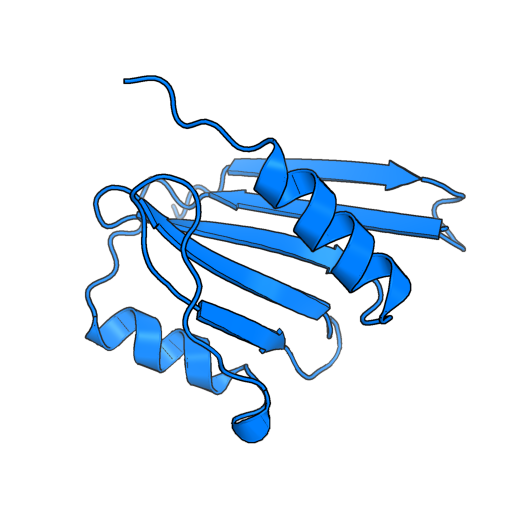? 4.353 -0.074 15.434 1.00 86.50 104 SER A O 1
ATOM 821 N N . PHE A 1 105 ? 2.655 -1.464 15.912 1.00 85.81 105 PHE A N 1
ATOM 822 C CA . PHE A 1 105 ? 1.816 -0.450 16.528 1.00 85.81 105 PHE A CA 1
ATOM 823 C C . PHE A 1 105 ? 1.878 -0.691 18.028 1.00 85.81 105 PHE A C 1
ATOM 825 O O . PHE A 1 105 ? 1.296 -1.661 18.516 1.00 85.81 105 PHE A O 1
ATOM 832 N N . ASP A 1 106 ? 2.619 0.154 18.742 1.00 80.44 106 ASP A N 1
ATOM 833 C CA . ASP A 1 106 ? 2.636 0.100 20.201 1.00 80.44 106 ASP A CA 1
ATOM 834 C C . ASP A 1 106 ? 1.204 0.242 20.741 1.00 80.44 106 ASP A C 1
ATOM 836 O O . ASP A 1 106 ? 0.380 0.972 20.174 1.00 80.44 106 ASP A O 1
ATOM 840 N N . LYS A 1 107 ? 0.908 -0.521 21.798 1.00 57.38 107 LYS A N 1
ATOM 841 C CA . LYS A 1 107 ? -0.399 -0.540 22.464 1.00 57.38 107 LYS A CA 1
ATOM 842 C C . LYS A 1 107 ? -0.588 0.654 23.388 1.00 57.38 107 LYS A C 1
ATOM 844 O O . LYS A 1 107 ? 0.387 1.014 24.084 1.00 57.38 107 LYS A O 1
#

Mean predicted aligned error: 5.58 Å

Nearest PDB structures (foldseek):
  4mjg-assembly2_B  TM=4.973E-01  e=9.881E-02  Schaalia dentiphila ATCC 17982
  3c6m-assembly1_A  TM=3.357E-01  e=2.203E+00  Homo sapiens

Radius of gyration: 13.59 Å; Cα contacts (8 Å, |Δi|>4): 210; chains: 1; bounding box: 37×30×36 Å